Protein AF-A0A7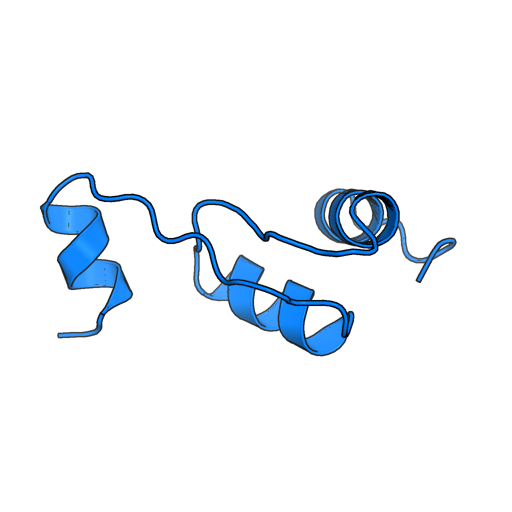C5IN86-F1 (afdb_monomer_lite)

Radius of gyration: 11.89 Å; chains: 1; bounding box: 22×21×34 Å

Secondary structure (DSSP, 8-state):
--HHHHHHTTT-----S----HHHHHHHHHTT-S----S-HHHHHHHHTT--TT-

Structure (mmCIF, N/CA/C/O backbone):
data_AF-A0A7C5IN86-F1
#
_entry.id   AF-A0A7C5IN86-F1
#
loop_
_atom_site.group_PDB
_atom_site.id
_atom_site.type_symbol
_atom_site.label_atom_id
_atom_site.label_alt_id
_atom_site.label_comp_id
_atom_site.label_asym_id
_atom_site.label_entity_id
_atom_site.label_seq_id
_atom_site.pdbx_PDB_ins_code
_atom_site.Cartn_x
_atom_site.Cartn_y
_atom_site.Cartn_z
_atom_site.occupancy
_atom_site.B_iso_or_equiv
_atom_site.auth_seq_id
_atom_site.auth_comp_id
_atom_site.auth_asym_id
_atom_site.auth_atom_id
_atom_site.pdbx_PDB_model_num
ATOM 1 N N . LYS A 1 1 ? -3.646 -1.739 20.464 1.00 57.31 1 LYS A N 1
ATOM 2 C CA . LYS A 1 1 ? -4.437 -1.030 19.433 1.00 57.31 1 LYS A CA 1
ATOM 3 C C . LYS A 1 1 ? -3.453 -0.697 18.337 1.00 57.31 1 LYS A C 1
ATOM 5 O O . LYS A 1 1 ? -2.592 0.146 18.573 1.00 57.31 1 LYS A O 1
ATOM 10 N N . ASP A 1 2 ? -3.493 -1.451 17.247 1.00 88.75 2 ASP A N 1
ATOM 11 C CA . ASP A 1 2 ? -2.462 -1.378 16.218 1.00 88.75 2 ASP A CA 1
ATOM 12 C 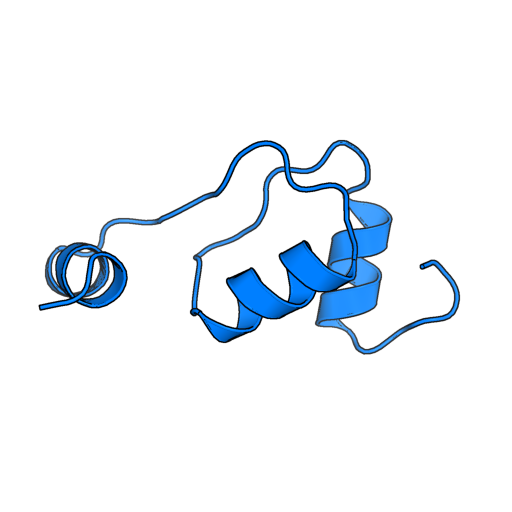C . ASP A 1 2 ? -2.626 -0.100 15.385 1.00 88.75 2 ASP A C 1
ATOM 14 O O . ASP A 1 2 ? -3.710 0.489 15.318 1.00 88.75 2 ASP A O 1
ATOM 18 N N . MET A 1 3 ? -1.527 0.382 14.797 1.00 90.81 3 MET A N 1
ATOM 19 C CA . MET A 1 3 ? -1.485 1.644 14.041 1.00 90.81 3 MET A CA 1
ATOM 20 C C . MET A 1 3 ? -2.520 1.674 12.906 1.00 90.81 3 MET A C 1
ATOM 22 O O . MET A 1 3 ? -3.142 2.709 12.670 1.00 90.81 3 MET A O 1
ATOM 26 N N . MET A 1 4 ? -2.735 0.530 12.252 1.00 93.56 4 MET A N 1
ATOM 27 C CA . MET A 1 4 ? -3.730 0.377 11.191 1.00 93.56 4 MET A CA 1
ATOM 28 C C . MET A 1 4 ? -5.152 0.581 11.710 1.00 93.56 4 MET A C 1
ATOM 30 O O . MET A 1 4 ? -5.882 1.395 11.154 1.00 93.56 4 MET A O 1
ATOM 34 N N . ASP A 1 5 ? -5.525 -0.063 12.819 1.00 93.56 5 ASP A N 1
ATOM 35 C CA . ASP A 1 5 ? -6.850 0.115 13.430 1.00 93.56 5 ASP A CA 1
ATOM 36 C C . ASP A 1 5 ? -7.081 1.572 13.832 1.00 93.56 5 ASP A C 1
ATOM 38 O O . ASP A 1 5 ? -8.160 2.127 13.659 1.00 93.56 5 ASP A O 1
ATOM 42 N N . PHE A 1 6 ? -6.051 2.230 14.372 1.00 94.94 6 PHE A N 1
ATOM 43 C CA . PHE A 1 6 ? -6.135 3.645 14.722 1.00 94.94 6 PHE A CA 1
ATOM 44 C C . PHE A 1 6 ? -6.411 4.548 13.516 1.00 94.94 6 PHE A C 1
ATOM 46 O O . PHE A 1 6 ? -7.219 5.475 13.644 1.00 94.94 6 PHE A O 1
ATOM 53 N N . ALA A 1 7 ? -5.753 4.285 12.386 1.00 95.25 7 ALA A N 1
ATOM 54 C CA . ALA A 1 7 ? -5.951 5.024 11.147 1.00 95.25 7 ALA A CA 1
ATOM 55 C C . ALA A 1 7 ? -7.334 4.746 10.538 1.00 95.25 7 ALA A C 1
ATOM 57 O O . ALA A 1 7 ? -8.064 5.689 10.229 1.00 95.25 7 ALA A O 1
ATOM 58 N N . ASN A 1 8 ? -7.726 3.472 10.464 1.00 93.31 8 ASN A N 1
ATOM 59 C CA . ASN A 1 8 ? -9.010 3.034 9.919 1.00 93.31 8 ASN A CA 1
ATOM 60 C C . ASN A 1 8 ? -10.195 3.646 10.680 1.00 93.31 8 ASN A C 1
ATOM 62 O O . ASN A 1 8 ? -11.080 4.229 10.057 1.00 93.31 8 ASN A O 1
ATOM 66 N N . ASP A 1 9 ? -10.164 3.637 12.018 1.00 96.00 9 ASP A N 1
ATOM 67 C CA . ASP A 1 9 ? -11.204 4.250 12.865 1.00 96.00 9 ASP A CA 1
ATOM 68 C C . ASP A 1 9 ? -11.389 5.758 12.616 1.00 96.00 9 ASP A C 1
ATOM 70 O O . ASP A 1 9 ? -12.403 6.343 12.995 1.00 96.00 9 ASP A O 1
ATOM 74 N N . ARG A 1 10 ? -10.380 6.416 12.035 1.00 97.31 10 ARG A N 1
ATOM 75 C CA . ARG A 1 10 ? -10.361 7.857 11.745 1.00 97.31 10 ARG A CA 1
ATOM 76 C C . ARG A 1 10 ? -10.483 8.165 10.259 1.00 97.31 10 ARG A C 1
ATOM 78 O O . ARG A 1 10 ? -10.344 9.327 9.887 1.00 97.31 10 ARG A O 1
ATOM 85 N N . ASN A 1 11 ? -10.744 7.156 9.427 1.00 96.25 11 ASN A N 1
ATOM 86 C CA . ASN A 1 11 ? -10.786 7.290 7.975 1.00 96.25 11 ASN A CA 1
ATOM 87 C C . ASN A 1 11 ? -9.491 7.907 7.400 1.00 96.25 11 ASN A C 1
ATOM 89 O O . ASN A 1 11 ? -9.527 8.734 6.489 1.00 96.25 11 ASN A O 1
ATOM 93 N N . LEU A 1 12 ? -8.340 7.545 7.979 1.00 97.06 12 LEU A N 1
ATOM 94 C CA . LEU A 1 12 ? -7.017 7.981 7.534 1.00 97.06 12 LEU A CA 1
ATOM 95 C C . LEU A 1 12 ? -6.384 6.913 6.642 1.00 97.06 12 LEU A C 1
ATOM 97 O O . LEU A 1 12 ? -6.378 5.732 6.983 1.00 97.06 12 LEU A O 1
ATOM 101 N N . SER A 1 13 ? -5.797 7.339 5.525 1.00 96.38 13 SER A N 1
ATOM 102 C CA . SER A 1 13 ? -5.057 6.453 4.624 1.00 96.38 13 SER A CA 1
ATOM 103 C C . SER A 1 13 ? -3.599 6.303 5.053 1.00 96.38 13 SER A C 1
ATOM 105 O O . SER A 1 13 ? -2.945 7.284 5.408 1.00 96.38 13 SER A O 1
ATOM 107 N N . ILE A 1 14 ? -3.071 5.081 4.965 1.00 96.38 14 ILE A N 1
ATOM 108 C CA . ILE A 1 14 ? -1.657 4.775 5.215 1.00 96.38 14 ILE A CA 1
ATOM 109 C C . ILE A 1 14 ? -1.012 4.351 3.897 1.00 96.38 14 ILE A C 1
ATOM 111 O O . ILE A 1 14 ? -1.440 3.374 3.283 1.00 96.38 14 ILE A O 1
ATOM 115 N N . LEU A 1 15 ? 0.013 5.096 3.476 1.00 97.06 15 LEU A N 1
ATOM 116 C CA . LEU A 1 15 ? 0.749 4.904 2.224 1.00 97.06 15 LEU A CA 1
ATOM 117 C C . LEU A 1 15 ? 2.258 4.821 2.522 1.00 97.06 15 LEU A C 1
ATOM 119 O O . LEU A 1 15 ? 2.906 5.860 2.657 1.00 97.06 15 LEU A O 1
ATOM 123 N N . PRO A 1 16 ? 2.831 3.614 2.677 1.00 97.06 16 PRO A N 1
ATOM 124 C CA . PRO A 1 16 ? 4.260 3.445 2.923 1.00 97.06 16 PRO A CA 1
ATOM 125 C C . PRO A 1 16 ? 5.125 3.915 1.742 1.00 97.06 16 PRO A C 1
ATOM 127 O O . PRO A 1 16 ? 4.799 3.660 0.581 1.00 97.06 16 PRO A O 1
ATOM 130 N N . TRP A 1 17 ? 6.251 4.553 2.070 1.00 97.00 17 TRP A N 1
ATOM 131 C CA . TRP A 1 17 ? 7.270 5.085 1.156 1.00 97.00 17 TRP A CA 1
ATOM 132 C C . TRP A 1 17 ? 8.672 4.637 1.612 1.00 97.00 17 TRP A C 1
ATOM 134 O O . TRP A 1 17 ? 8.940 4.655 2.811 1.00 97.00 17 TRP A O 1
ATOM 144 N N . THR A 1 18 ? 9.626 4.297 0.746 1.00 97.44 18 THR A N 1
ATOM 145 C CA . THR A 1 18 ? 9.476 3.729 -0.604 1.00 97.44 18 THR A CA 1
ATOM 146 C C . THR A 1 18 ? 9.606 2.224 -0.466 1.00 97.44 18 THR A C 1
ATOM 148 O O . THR A 1 18 ? 10.563 1.746 0.143 1.00 97.44 18 THR A O 1
ATOM 151 N N . VAL A 1 19 ? 8.671 1.458 -1.020 1.00 98.06 19 VAL A N 1
ATOM 152 C CA . VAL A 1 19 ? 8.706 -0.003 -0.900 1.00 98.06 19 VAL A CA 1
ATOM 153 C C . VAL A 1 19 ? 8.992 -0.624 -2.257 1.00 98.06 19 VAL A C 1
ATOM 155 O O . VAL A 1 19 ? 8.149 -0.605 -3.150 1.00 98.06 19 VAL A O 1
ATOM 158 N N . ASN A 1 20 ? 10.185 -1.196 -2.403 1.00 97.00 20 ASN A N 1
ATOM 159 C CA . ASN A 1 20 ? 10.662 -1.768 -3.668 1.00 97.00 20 ASN A CA 1
ATOM 160 C C . ASN A 1 20 ? 10.777 -3.303 -3.632 1.00 97.00 20 ASN A C 1
ATOM 162 O O . ASN A 1 20 ? 10.735 -3.962 -4.675 1.00 97.00 20 ASN A O 1
ATOM 166 N N . GLU A 1 21 ? 10.888 -3.878 -2.431 1.00 97.31 21 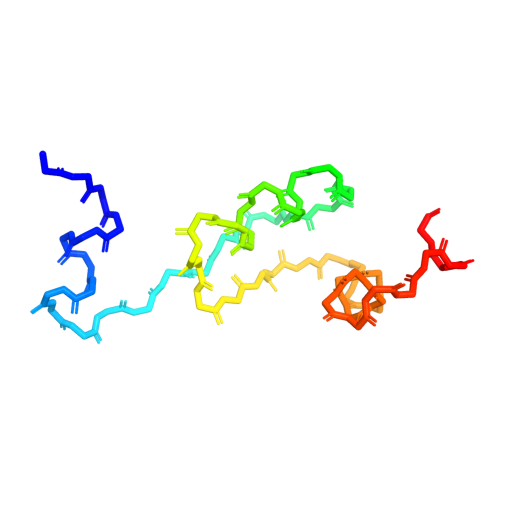GLU A N 1
ATOM 167 C CA . GLU A 1 21 ? 11.055 -5.316 -2.233 1.00 97.31 21 GLU A CA 1
ATOM 168 C C . GLU A 1 21 ? 9.714 -6.060 -2.357 1.00 97.31 21 GLU A C 1
ATOM 170 O O . GLU A 1 21 ? 8.802 -5.785 -1.571 1.00 97.31 21 GLU A O 1
ATOM 175 N N . PRO A 1 22 ? 9.574 -7.048 -3.267 1.00 95.88 22 PRO A N 1
ATOM 176 C CA . PRO A 1 22 ? 8.305 -7.748 -3.501 1.00 95.88 22 PRO A CA 1
ATOM 177 C C . PRO A 1 22 ? 7.695 -8.364 -2.240 1.00 95.88 22 PRO A C 1
ATOM 179 O O . PRO A 1 22 ? 6.487 -8.311 -2.013 1.00 95.88 22 PRO A O 1
ATOM 182 N N . LYS A 1 23 ? 8.552 -8.934 -1.388 1.00 96.06 23 LYS A N 1
ATOM 183 C CA . LYS A 1 23 ? 8.137 -9.545 -0.125 1.00 96.06 23 LYS A CA 1
ATOM 184 C C . LYS A 1 23 ? 7.546 -8.511 0.833 1.00 96.06 23 LYS A C 1
ATOM 186 O O . LYS A 1 23 ? 6.587 -8.815 1.538 1.00 96.06 23 LYS A O 1
ATOM 191 N N . GLU A 1 24 ? 8.105 -7.305 0.848 1.00 97.69 24 GLU A N 1
ATOM 192 C CA . GLU A 1 24 ? 7.633 -6.226 1.711 1.00 97.69 24 GLU A CA 1
ATOM 193 C C . GLU A 1 24 ? 6.348 -5.599 1.170 1.00 97.69 24 GLU A C 1
ATOM 195 O O . GLU A 1 24 ? 5.420 -5.361 1.941 1.00 97.69 24 GLU A O 1
ATOM 200 N N . VAL A 1 25 ? 6.241 -5.442 -0.155 1.00 97.44 25 VAL A N 1
ATOM 201 C CA . VAL A 1 25 ? 4.985 -5.067 -0.821 1.00 97.44 25 VAL A CA 1
ATOM 202 C C . VAL A 1 25 ? 3.871 -6.032 -0.413 1.00 97.44 25 VAL A C 1
ATOM 204 O O . VAL A 1 25 ? 2.841 -5.596 0.094 1.00 97.44 25 VAL A O 1
ATOM 207 N N . LEU A 1 26 ? 4.093 -7.345 -0.543 1.00 96.44 26 LEU A N 1
ATOM 208 C CA . LEU A 1 26 ? 3.098 -8.356 -0.179 1.00 96.44 26 LEU A CA 1
ATOM 209 C C . 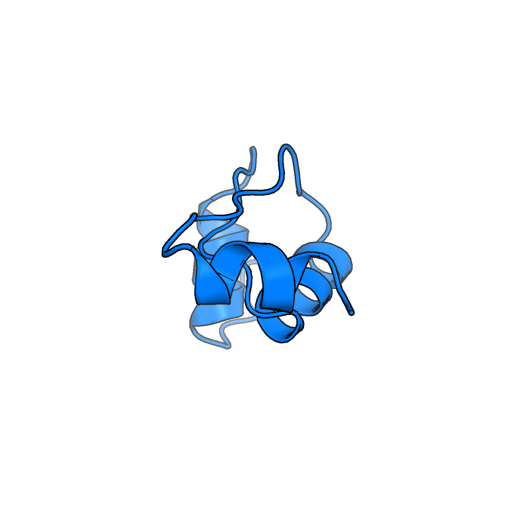LEU A 1 26 ? 2.724 -8.296 1.312 1.00 96.44 26 LEU A C 1
ATOM 211 O O . LEU A 1 26 ? 1.547 -8.370 1.663 1.00 96.44 26 LEU A O 1
ATOM 215 N N . ARG A 1 27 ? 3.714 -8.132 2.198 1.00 97.06 27 ARG A N 1
ATOM 216 C CA . ARG A 1 27 ? 3.490 -8.019 3.646 1.00 97.06 27 ARG A CA 1
ATOM 217 C C . ARG A 1 27 ? 2.615 -6.814 3.996 1.00 97.06 27 ARG A C 1
ATOM 219 O O . ARG A 1 27 ? 1.694 -6.951 4.796 1.00 97.06 27 ARG A O 1
ATOM 226 N N . LEU A 1 28 ? 2.900 -5.649 3.416 1.00 97.00 28 LEU A N 1
ATOM 227 C CA . LEU A 1 28 ? 2.172 -4.408 3.691 1.00 97.00 28 LEU A CA 1
ATOM 228 C C . LEU A 1 28 ? 0.769 -4.414 3.078 1.00 97.00 28 LEU A C 1
ATOM 230 O O . LEU A 1 28 ? -0.170 -3.954 3.722 1.00 97.00 28 LEU A O 1
ATOM 234 N N . LEU A 1 29 ? 0.598 -4.998 1.890 1.00 95.19 29 LEU A N 1
ATOM 235 C CA . LEU A 1 29 ? -0.728 -5.218 1.307 1.00 95.19 29 LEU A CA 1
ATOM 236 C C . LEU A 1 29 ? -1.591 -6.119 2.204 1.00 95.19 29 LEU A C 1
ATOM 238 O O . LEU A 1 29 ? -2.738 -5.776 2.476 1.00 95.19 29 LEU A O 1
ATOM 242 N N . HIS A 1 30 ? -1.036 -7.211 2.746 1.00 95.31 30 HIS A N 1
ATOM 243 C CA . HIS A 1 30 ? -1.742 -8.049 3.727 1.00 95.31 30 HIS A CA 1
ATOM 244 C C . HIS A 1 30 ? -2.049 -7.324 5.043 1.00 95.31 30 HIS A C 1
ATOM 246 O O . HIS A 1 30 ? -3.022 -7.661 5.713 1.00 95.31 30 HIS A O 1
ATOM 252 N N . LEU A 1 31 ? -1.243 -6.325 5.411 1.00 95.06 31 LEU A N 1
ATOM 253 C CA . LEU A 1 31 ? -1.488 -5.472 6.574 1.00 95.06 31 LEU A CA 1
ATOM 254 C C . LEU A 1 31 ? -2.645 -4.475 6.344 1.00 95.06 31 LEU A C 1
ATOM 256 O O . LEU A 1 31 ? -3.101 -3.843 7.293 1.00 95.06 31 LEU A O 1
ATOM 260 N N . GLY A 1 32 ? -3.134 -4.338 5.107 1.00 94.38 32 GLY A N 1
ATOM 261 C CA . GLY A 1 32 ? -4.284 -3.499 4.771 1.00 94.38 32 GLY A CA 1
ATOM 262 C C . GLY A 1 32 ? -3.947 -2.028 4.530 1.00 94.38 32 GLY A C 1
ATOM 263 O O . GLY A 1 32 ? -4.797 -1.167 4.747 1.00 94.38 32 GLY A O 1
ATOM 264 N N . VAL A 1 33 ? -2.714 -1.712 4.116 1.00 96.69 33 VAL A N 1
ATOM 265 C CA . VAL A 1 33 ? -2.357 -0.339 3.713 1.00 96.69 33 VAL A CA 1
ATOM 266 C C . VAL A 1 33 ? -3.202 0.117 2.522 1.00 96.69 33 VAL A C 1
ATOM 268 O O . VAL A 1 33 ? -3.605 -0.685 1.682 1.00 96.69 33 VAL A O 1
ATOM 271 N N . SER A 1 34 ? -3.450 1.421 2.420 1.00 95.88 34 SER A N 1
ATOM 272 C CA . SER A 1 34 ? -4.303 1.986 1.364 1.00 95.88 34 SER A CA 1
ATOM 273 C C . SER A 1 34 ? -3.646 1.953 -0.020 1.00 95.88 34 SER A C 1
ATOM 275 O O . SER A 1 34 ? -4.312 2.124 -1.035 1.00 95.88 34 SER A O 1
ATOM 277 N N . GLY A 1 35 ? -2.332 1.758 -0.061 1.00 95.81 35 GLY A N 1
ATOM 278 C CA . GLY A 1 35 ? -1.522 1.731 -1.266 1.00 95.81 35 GLY A CA 1
ATOM 279 C C . GLY A 1 35 ? -0.042 1.699 -0.910 1.00 95.81 35 GLY A C 1
ATOM 280 O O . GLY A 1 35 ? 0.330 1.80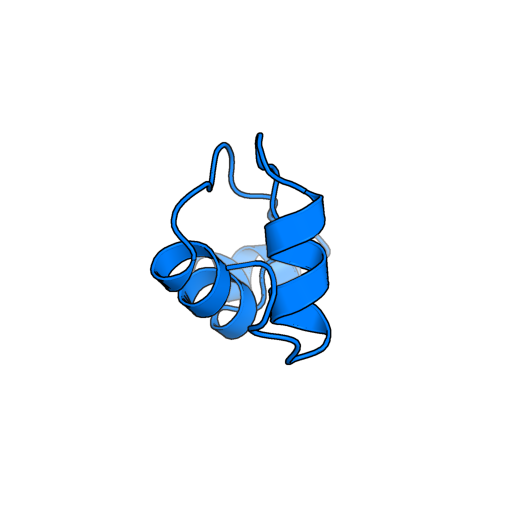4 0.257 1.00 95.81 35 GLY A O 1
ATOM 281 N N . ILE A 1 36 ? 0.802 1.550 -1.924 1.00 98.31 36 ILE A N 1
ATOM 282 C CA . ILE A 1 36 ? 2.257 1.499 -1.790 1.00 98.31 36 ILE A CA 1
ATOM 283 C C . ILE A 1 36 ? 2.839 2.568 -2.701 1.00 98.31 36 ILE A C 1
ATOM 285 O O . ILE A 1 36 ? 2.455 2.652 -3.868 1.00 98.31 36 ILE A O 1
ATOM 289 N N . ILE A 1 37 ? 3.789 3.344 -2.188 1.00 98.38 37 ILE A N 1
ATOM 290 C CA . ILE A 1 37 ? 4.604 4.213 -3.025 1.00 98.38 37 ILE A CA 1
ATOM 291 C C . ILE A 1 37 ? 5.930 3.496 -3.294 1.00 98.38 37 ILE A C 1
ATOM 293 O O . ILE A 1 37 ? 6.629 3.082 -2.366 1.00 98.38 37 ILE A O 1
ATOM 297 N N . SER A 1 38 ? 6.235 3.293 -4.574 1.00 98.12 38 SER A N 1
ATOM 298 C CA . SER A 1 38 ? 7.343 2.465 -5.052 1.00 98.12 38 SER A CA 1
ATOM 299 C C . SER A 1 38 ? 7.996 3.108 -6.265 1.00 98.12 38 SER A C 1
ATOM 301 O O . SER A 1 38 ? 7.304 3.715 -7.084 1.00 98.12 38 SER A O 1
ATOM 303 N N . ASP A 1 39 ? 9.299 2.895 -6.413 1.00 98.38 39 ASP A N 1
ATOM 304 C CA . ASP A 1 39 ? 10.017 3.222 -7.647 1.00 98.38 39 ASP A CA 1
ATOM 305 C C . ASP A 1 39 ? 9.690 2.219 -8.771 1.00 98.38 39 ASP A C 1
ATOM 307 O O . ASP A 1 39 ? 9.951 2.483 -9.942 1.00 98.38 39 ASP A O 1
ATOM 311 N N . PHE A 1 40 ? 9.082 1.077 -8.422 1.00 96.50 40 PHE A N 1
ATOM 312 C CA . PHE A 1 40 ? 8.661 0.016 -9.338 1.00 96.50 40 PHE A CA 1
ATOM 313 C C . PHE A 1 40 ? 7.137 -0.201 -9.264 1.00 96.50 40 PHE A C 1
ATOM 315 O O . PHE A 1 40 ? 6.682 -1.269 -8.836 1.00 96.50 40 PHE A O 1
ATOM 322 N N . PRO A 1 41 ? 6.310 0.786 -9.665 1.00 96.06 41 PRO A N 1
ATOM 323 C CA . PRO A 1 41 ? 4.852 0.684 -9.561 1.00 96.06 41 PRO A CA 1
ATOM 324 C C . PRO A 1 41 ? 4.283 -0.512 -10.340 1.00 96.06 41 PRO A C 1
ATOM 326 O O . PRO A 1 41 ? 3.338 -1.149 -9.877 1.00 96.06 41 PRO A O 1
ATOM 329 N N . ASP A 1 42 ? 4.898 -0.884 -11.465 1.00 96.44 42 ASP A N 1
ATOM 330 C CA . ASP A 1 42 ? 4.471 -2.031 -12.276 1.00 96.44 42 ASP A CA 1
ATOM 331 C C . ASP A 1 42 ? 4.575 -3.355 -11.508 1.00 96.44 42 ASP A C 1
ATOM 333 O O . ASP A 1 42 ? 3.662 -4.179 -11.557 1.00 96.44 42 ASP A O 1
ATOM 337 N N . ARG A 1 43 ? 5.642 -3.533 -10.719 1.00 94.69 43 ARG A N 1
ATOM 338 C CA . ARG A 1 43 ? 5.826 -4.703 -9.849 1.00 94.69 43 ARG A CA 1
ATOM 339 C C . ARG A 1 43 ? 4.749 -4.761 -8.768 1.00 94.69 43 ARG A C 1
ATOM 341 O O . ARG A 1 43 ? 4.217 -5.832 -8.489 1.00 94.69 43 ARG A O 1
ATOM 348 N N . VAL A 1 44 ? 4.404 -3.617 -8.172 1.00 96.75 44 VAL A N 1
ATOM 349 C CA . VAL A 1 44 ? 3.315 -3.533 -7.183 1.00 96.75 44 VAL A CA 1
ATOM 350 C C . VAL A 1 44 ? 1.983 -3.938 -7.820 1.00 96.75 44 VAL A C 1
ATOM 352 O O . VAL A 1 44 ? 1.245 -4.725 -7.233 1.00 96.75 44 VAL A O 1
ATOM 355 N N . ILE A 1 45 ? 1.688 -3.458 -9.033 1.00 96.44 45 ILE A N 1
ATOM 356 C CA . ILE A 1 45 ? 0.471 -3.816 -9.780 1.00 96.44 45 ILE A CA 1
ATOM 357 C C . ILE A 1 45 ? 0.447 -5.309 -10.136 1.00 96.44 45 ILE A C 1
ATOM 359 O O . ILE A 1 45 ? -0.609 -5.937 -10.074 1.00 96.44 45 ILE A O 1
ATOM 363 N N . ALA A 1 46 ? 1.588 -5.887 -10.504 1.00 95.94 46 ALA A N 1
ATOM 364 C CA . ALA A 1 46 ? 1.692 -7.312 -10.798 1.00 95.94 46 ALA A CA 1
ATOM 365 C C . ALA A 1 46 ? 1.347 -8.146 -9.548 1.00 95.94 46 ALA A C 1
ATOM 367 O O . ALA A 1 46 ? 0.454 -8.994 -9.592 1.00 95.94 46 ALA A O 1
ATOM 368 N N . ILE A 1 47 ? 1.927 -7.794 -8.392 1.00 95.25 47 ILE A N 1
ATOM 369 C CA . ILE A 1 47 ? 1.639 -8.437 -7.098 1.00 95.25 47 ILE A CA 1
ATOM 370 C C . ILE A 1 47 ? 0.152 -8.343 -6.733 1.00 95.25 47 ILE A C 1
ATOM 372 O O . ILE A 1 47 ? -0.430 -9.349 -6.330 1.00 95.25 47 ILE A O 1
ATOM 376 N N . THR A 1 48 ? -0.493 -7.178 -6.884 1.00 94.19 48 THR A N 1
ATOM 377 C CA . THR A 1 48 ? -1.924 -7.024 -6.538 1.00 94.19 48 THR A CA 1
ATOM 378 C C . THR A 1 48 ? -2.851 -7.825 -7.448 1.00 94.19 48 THR A C 1
ATOM 380 O O . THR A 1 48 ? -3.950 -8.191 -7.033 1.00 94.19 48 THR A O 1
ATOM 383 N N . LYS A 1 49 ? -2.411 -8.133 -8.671 1.00 94.44 49 LYS A N 1
ATOM 384 C CA . LYS A 1 49 ? -3.123 -8.998 -9.620 1.00 94.44 49 LYS A CA 1
ATOM 385 C C . LYS A 1 49 ? -2.779 -10.482 -9.467 1.00 94.44 49 LYS A C 1
ATOM 387 O O . LYS A 1 49 ? -3.378 -11.302 -10.158 1.00 94.44 49 LYS A O 1
ATOM 392 N N . GLY A 1 50 ? -1.833 -10.831 -8.591 1.00 91.69 50 GLY A N 1
ATOM 393 C CA . GLY A 1 50 ? -1.296 -12.188 -8.486 1.00 91.69 50 GLY A CA 1
ATOM 394 C C . GLY A 1 50 ? -0.482 -12.616 -9.713 1.00 91.69 50 GLY A C 1
ATOM 395 O O . GLY A 1 50 ? -0.325 -13.811 -9.956 1.00 91.69 50 GLY A O 1
ATOM 396 N N . ASP A 1 51 ? 0.013 -11.658 -10.497 1.00 92.44 51 ASP A N 1
ATOM 397 C CA . ASP A 1 51 ? 0.913 -11.893 -11.620 1.00 92.44 51 ASP A CA 1
ATOM 398 C C . ASP A 1 51 ? 2.362 -11.777 -11.138 1.00 92.44 51 ASP A C 1
ATOM 400 O O . ASP A 1 51 ? 2.826 -10.704 -10.755 1.00 92.44 51 ASP A O 1
ATOM 404 N N . TYR A 1 52 ? 3.082 -12.898 -11.147 1.00 88.12 52 TYR A N 1
ATOM 405 C CA . TYR A 1 52 ? 4.461 -12.969 -10.661 1.00 88.12 52 TYR A CA 1
ATOM 406 C C . TYR A 1 52 ? 5.504 -12.982 -11.786 1.00 88.12 52 TYR A C 1
ATOM 408 O O . TYR A 1 52 ? 6.687 -13.162 -11.516 1.00 88.12 52 TYR A O 1
ATOM 416 N N . TH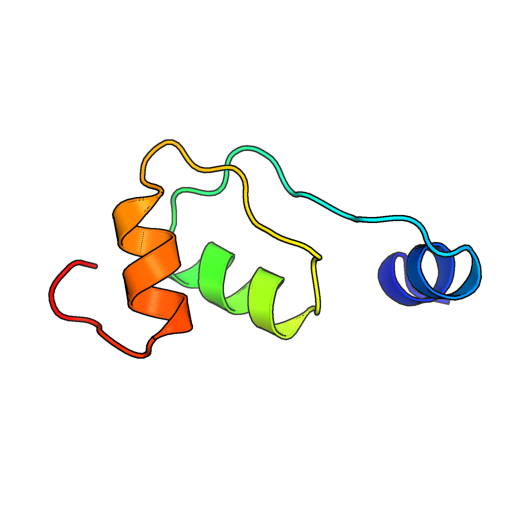R A 1 53 ? 5.099 -12.777 -13.043 1.00 85.44 53 THR A N 1
ATOM 417 C CA . THR A 1 53 ? 6.023 -12.789 -14.193 1.00 85.44 53 THR A CA 1
ATOM 418 C C . THR A 1 53 ? 6.929 -11.554 -14.271 1.00 85.44 53 THR A C 1
ATOM 420 O O . THR A 1 53 ? 7.954 -11.587 -14.949 1.00 85.44 53 THR A O 1
ATOM 423 N N . LEU A 1 54 ? 6.571 -10.480 -13.561 1.00 72.50 54 LEU A N 1
ATOM 424 C CA . LEU A 1 54 ? 7.233 -9.168 -13.581 1.00 72.50 54 LEU A CA 1
ATOM 425 C C . LEU A 1 54 ? 8.014 -8.852 -12.294 1.00 72.50 54 LEU A C 1
ATOM 427 O O . LEU A 1 54 ? 8.390 -7.700 -12.058 1.00 72.50 54 LEU A O 1
ATOM 431 N N . ILE A 1 55 ? 8.192 -9.845 -11.421 1.00 73.88 55 ILE A N 1
ATOM 432 C CA . ILE A 1 55 ? 8.706 -9.653 -10.061 1.00 73.88 55 ILE A CA 1
ATOM 433 C C . ILE A 1 55 ? 10.168 -10.062 -9.963 1.00 73.88 55 ILE A C 1
ATOM 435 O O . ILE A 1 55 ? 10.476 -11.234 -10.264 1.00 73.88 55 ILE A O 1
#

pLDDT: mean 93.96, std 6.97, range [57.31, 98.38]

Foldseek 3Di:
DDPVVVCVVVVHAAEDPEDADLVVLLVVVVVVGPYYHYPCVVSSVCVVVVNPPVD

Sequence (55 aa):
KDMMDFANDRNLSILPWTVNEPKEVLRLLHLGVSGIISDFPDRVIAITKGDYTLI